Protein AF-A0A382VY89-F1 (afdb_monomer_lite)

InterPro domains:
  IPR029044 Nucleotide-diphospho-sugar transferases [G3DSA:3.90.550.10] (1-90)
  IPR029044 Nucleotide-diphospho-sugar transferases [SSF53448] (20-89)

Foldseek 3Di:
DPPDDDDDPFDQCDAWPVRGGLVPDDPVRHDDDDDQLPQDADDDPCCCVPVVDRQHPDHDDDDDPQCSSQDDDDPVSVVVVVVCVVVVVDDDDDDPDDPDD

Structure (mmCIF, N/CA/C/O backbone):
data_AF-A0A382VY89-F1
#
_entry.id   AF-A0A382VY89-F1
#
loop_
_atom_site.group_PDB
_atom_site.id
_atom_site.type_symbol
_atom_site.label_atom_id
_atom_site.label_alt_id
_atom_site.label_comp_id
_atom_site.label_asym_id
_atom_site.label_entity_id
_atom_site.label_seq_id
_atom_site.pdbx_PDB_ins_code
_atom_site.Cartn_x
_atom_site.Cartn_y
_atom_site.Cartn_z
_atom_site.occupancy
_atom_site.B_iso_or_equiv
_atom_site.auth_seq_id
_atom_site.auth_comp_id
_atom_site.auth_asym_id
_atom_site.auth_atom_id
_atom_site.pdbx_PDB_model_num
ATOM 1 N N . LYS A 1 1 ? 32.259 7.872 1.205 1.00 51.28 1 LYS A N 1
ATOM 2 C CA . LYS A 1 1 ? 31.170 7.495 0.275 1.00 51.28 1 LYS A CA 1
ATOM 3 C C . LYS A 1 1 ? 31.471 8.201 -1.032 1.00 51.28 1 LYS A C 1
ATOM 5 O O . LYS A 1 1 ? 31.376 9.420 -1.054 1.00 51.28 1 LYS A O 1
ATOM 10 N N . ASP A 1 2 ? 31.955 7.469 -2.034 1.00 60.47 2 ASP A N 1
ATOM 11 C CA . ASP A 1 2 ? 32.305 8.010 -3.353 1.00 60.47 2 ASP A CA 1
ATOM 12 C C . ASP A 1 2 ? 31.122 8.817 -3.874 1.00 60.47 2 ASP A C 1
ATOM 14 O O . ASP A 1 2 ? 30.039 8.247 -3.982 1.00 60.47 2 ASP A O 1
ATOM 18 N N . GLY A 1 3 ? 31.302 10.121 -4.102 1.00 71.44 3 GLY A N 1
ATOM 19 C CA . GLY A 1 3 ? 30.263 11.098 -4.453 1.00 71.44 3 GLY A CA 1
ATOM 20 C C . GLY A 1 3 ? 29.580 10.837 -5.797 1.00 71.44 3 GLY A C 1
ATOM 21 O O . GLY A 1 3 ? 29.600 11.679 -6.686 1.00 71.44 3 GLY A O 1
ATOM 22 N N . LYS A 1 4 ? 28.998 9.652 -5.961 1.00 82.19 4 LYS A N 1
ATOM 23 C CA . LYS A 1 4 ? 28.200 9.258 -7.108 1.00 82.19 4 LYS A CA 1
ATOM 24 C C . LYS A 1 4 ? 26.897 10.041 -7.064 1.00 82.19 4 LYS A C 1
ATOM 26 O O . LYS A 1 4 ? 26.253 10.135 -6.019 1.00 82.19 4 LYS A O 1
ATOM 31 N N . PHE A 1 5 ? 26.526 10.588 -8.214 1.00 83.38 5 PHE A N 1
ATOM 32 C CA . PHE A 1 5 ? 25.226 11.209 -8.406 1.00 83.38 5 PHE A CA 1
ATOM 33 C C . PHE A 1 5 ? 24.112 10.209 -8.088 1.00 83.38 5 PHE A C 1
ATOM 35 O O . PHE A 1 5 ? 24.220 9.017 -8.383 1.00 83.38 5 PHE A O 1
ATOM 42 N N . ILE A 1 6 ? 23.041 10.707 -7.478 1.00 81.75 6 ILE A N 1
ATOM 43 C CA . ILE A 1 6 ? 21.826 9.932 -7.244 1.00 81.75 6 ILE A CA 1
ATOM 44 C C . ILE A 1 6 ? 21.084 9.841 -8.578 1.00 81.75 6 ILE A C 1
ATOM 46 O O . ILE A 1 6 ? 20.916 10.853 -9.259 1.00 81.75 6 ILE A O 1
ATOM 50 N N . LYS A 1 7 ? 20.642 8.638 -8.957 1.00 79.94 7 LYS A N 1
ATOM 51 C CA . LYS A 1 7 ? 19.752 8.467 -10.106 1.00 79.94 7 LYS A CA 1
ATOM 52 C C . LYS A 1 7 ? 18.324 8.840 -9.676 1.00 79.94 7 LYS A C 1
ATOM 54 O O . LYS A 1 7 ? 17.829 8.223 -8.731 1.00 79.94 7 LYS A O 1
ATOM 59 N N . PRO A 1 8 ? 17.665 9.819 -10.317 1.00 79.06 8 PRO A N 1
ATOM 60 C CA . PRO A 1 8 ? 16.283 10.138 -9.994 1.00 79.06 8 PRO A CA 1
ATOM 61 C C . PRO A 1 8 ? 15.355 8.993 -10.424 1.00 79.06 8 PRO A C 1
ATOM 63 O O . PRO A 1 8 ? 15.620 8.300 -11.405 1.00 79.06 8 PRO A O 1
ATOM 66 N N . PHE A 1 9 ? 14.268 8.794 -9.676 1.00 79.06 9 PHE A N 1
ATOM 67 C CA . PHE A 1 9 ? 13.214 7.836 -10.035 1.00 79.06 9 PHE A CA 1
ATOM 68 C C . PHE A 1 9 ? 12.484 8.245 -11.324 1.00 79.06 9 PHE A C 1
ATOM 70 O O . PHE A 1 9 ? 12.065 7.389 -12.093 1.00 79.06 9 PHE A O 1
ATOM 77 N N . ILE A 1 10 ? 12.375 9.556 -11.554 1.00 81.69 10 ILE A N 1
ATOM 78 C CA . ILE A 1 10 ? 11.763 10.165 -12.732 1.00 81.69 10 ILE A CA 1
ATOM 79 C C . ILE A 1 10 ? 12.871 10.671 -13.657 1.00 81.69 10 ILE A C 1
ATOM 81 O O . ILE A 1 10 ? 13.771 11.389 -13.206 1.00 81.69 10 ILE A O 1
ATOM 85 N N . GLU A 1 11 ? 12.827 10.291 -14.931 1.00 83.25 11 GLU A N 1
ATOM 86 C CA . GLU A 1 11 ? 13.877 10.630 -15.888 1.00 83.25 11 GLU A CA 1
ATOM 87 C C . GLU A 1 11 ? 13.755 12.103 -16.324 1.00 83.25 11 GLU A C 1
ATOM 89 O O . GLU A 1 11 ? 12.704 12.737 -16.225 1.00 83.25 11 GLU A O 1
ATOM 94 N N . LEU A 1 12 ? 14.849 12.688 -16.823 1.00 83.06 12 LEU A N 1
ATOM 95 C CA . LEU A 1 12 ? 14.877 14.093 -17.268 1.00 83.06 12 LEU A CA 1
ATOM 96 C C . LEU A 1 12 ? 13.888 14.400 -18.403 1.00 83.06 12 LEU A C 1
ATOM 98 O O . LEU A 1 12 ? 13.488 15.551 -18.571 1.00 83.06 12 LEU A O 1
ATOM 102 N N . SER A 1 13 ? 13.529 13.380 -19.181 1.00 84.88 13 SER A N 1
ATOM 103 C CA . SER A 1 13 ? 12.568 13.456 -20.280 1.00 84.88 13 SER A CA 1
ATOM 104 C C . SER A 1 13 ? 11.113 13.517 -19.824 1.00 84.88 13 SER A C 1
ATOM 106 O O . SER A 1 13 ? 10.256 13.842 -20.642 1.00 84.88 13 SER A O 1
ATOM 108 N N . ASP A 1 14 ? 10.821 13.200 -18.562 1.00 85.94 14 ASP A N 1
ATOM 109 C CA . ASP A 1 14 ? 9.458 13.242 -18.048 1.00 85.94 14 ASP A CA 1
ATOM 110 C C . ASP A 1 14 ? 9.126 14.680 -17.634 1.00 85.94 14 ASP A C 1
ATOM 112 O O . ASP A 1 14 ? 9.703 15.244 -16.694 1.00 85.94 14 ASP A O 1
ATOM 116 N N . LEU A 1 15 ? 8.215 15.296 -18.386 1.00 87.25 15 LEU A N 1
ATOM 117 C CA . LEU A 1 15 ? 7.908 16.716 -18.276 1.00 87.25 15 LEU A CA 1
ATOM 118 C C . LEU A 1 15 ? 6.597 16.959 -17.528 1.00 87.25 15 LEU A C 1
ATOM 120 O O . LEU A 1 15 ? 5.595 16.280 -17.745 1.00 87.25 15 LEU A O 1
ATOM 124 N N . GLY A 1 16 ? 6.611 17.971 -16.665 1.00 84.88 16 GLY A N 1
ATOM 125 C CA . GLY A 1 16 ? 5.426 18.501 -16.009 1.00 84.88 16 GLY A CA 1
ATOM 126 C C . GLY A 1 16 ? 4.604 19.430 -16.918 1.00 84.88 16 GLY A C 1
ATOM 127 O O . GLY A 1 16 ? 4.951 19.657 -18.079 1.00 84.88 16 GLY A O 1
ATOM 128 N N . PRO A 1 17 ? 3.526 20.034 -16.385 1.00 84.88 17 PRO A N 1
ATOM 129 C CA . PRO A 1 17 ? 2.551 20.799 -17.171 1.00 84.88 17 PRO A CA 1
ATOM 130 C C . PRO A 1 17 ? 3.105 22.000 -17.957 1.00 84.88 17 PRO A C 1
ATOM 132 O O . PRO A 1 17 ? 2.498 22.405 -18.945 1.00 84.88 17 PRO A O 1
ATOM 135 N N . LEU A 1 18 ? 4.241 22.577 -17.547 1.00 88.50 18 LEU A N 1
ATOM 136 C CA . LEU A 1 18 ? 4.894 23.705 -18.230 1.00 88.50 18 LEU A CA 1
ATOM 137 C C . LEU A 1 18 ? 6.160 23.267 -18.985 1.00 88.50 18 LEU A C 1
ATOM 139 O O . LEU A 1 18 ? 7.033 24.086 -19.261 1.00 88.50 18 LEU A O 1
ATOM 143 N N . SER A 1 19 ? 6.265 21.981 -19.335 1.00 88.25 19 SER A N 1
ATOM 144 C CA . SER A 1 19 ? 7.420 21.395 -20.035 1.00 88.25 19 SER A CA 1
ATOM 145 C C . SER A 1 19 ? 8.747 21.438 -19.257 1.00 88.25 19 SER A C 1
ATOM 147 O O . SER A 1 19 ? 9.816 21.281 -19.842 1.00 88.25 19 SER A O 1
ATOM 149 N N . GLN A 1 20 ? 8.701 21.636 -17.938 1.00 89.88 20 GLN A N 1
ATOM 150 C CA . GLN A 1 20 ? 9.852 21.501 -17.044 1.00 89.88 20 GLN A CA 1
ATOM 151 C C . GLN A 1 20 ? 10.047 20.040 -16.614 1.00 89.88 20 GLN A C 1
ATOM 153 O O . GLN A 1 20 ? 9.056 19.320 -16.492 1.00 89.88 20 GLN A O 1
ATOM 158 N N . PRO A 1 21 ? 11.271 19.595 -16.288 1.00 88.56 21 PRO A N 1
ATOM 159 C CA . PRO A 1 21 ? 11.478 18.268 -15.719 1.00 88.56 21 PRO A CA 1
ATOM 160 C C . PRO A 1 21 ? 10.655 18.051 -14.440 1.00 88.56 21 PRO A C 1
ATOM 162 O O . PRO A 1 21 ? 10.586 18.933 -13.575 1.00 88.56 21 PRO A O 1
ATOM 165 N N . LEU A 1 22 ? 10.070 16.866 -14.271 1.00 86.62 22 LEU A N 1
ATOM 166 C CA . LEU A 1 22 ? 9.232 16.554 -13.105 1.00 86.62 22 LEU A CA 1
ATOM 167 C C . LEU A 1 22 ? 9.973 16.688 -11.765 1.00 86.62 22 LEU A C 1
ATOM 169 O O . LEU A 1 22 ? 9.393 17.175 -10.801 1.00 86.62 22 LEU A O 1
ATOM 173 N N . HIS A 1 23 ? 11.271 16.381 -11.699 1.00 84.19 23 HIS A N 1
ATOM 174 C CA . HIS A 1 23 ? 12.064 16.577 -10.473 1.00 84.19 23 HIS A CA 1
ATOM 175 C C . HIS A 1 23 ? 12.247 18.061 -10.077 1.00 84.19 23 HIS A C 1
ATOM 177 O O . HIS A 1 23 ? 12.708 18.347 -8.976 1.00 84.19 23 HIS A O 1
ATOM 183 N N . SER A 1 24 ? 11.908 19.001 -10.969 1.00 87.00 24 SER A N 1
ATOM 184 C CA . SER A 1 24 ? 11.863 20.450 -10.713 1.00 87.00 24 SER A CA 1
ATOM 185 C C . SER A 1 24 ? 10.428 20.977 -10.550 1.00 87.00 24 SER A C 1
ATOM 187 O O . SER A 1 24 ? 10.214 22.186 -10.465 1.00 87.00 24 SER A O 1
ATOM 189 N N . SER A 1 25 ? 9.428 20.093 -10.550 1.00 87.00 25 SER A N 1
ATOM 190 C CA . SER A 1 25 ? 8.014 20.458 -10.459 1.00 87.00 25 SER A CA 1
ATOM 191 C C . SER A 1 25 ? 7.541 20.552 -9.009 1.00 87.00 25 SER A C 1
ATOM 193 O O . SER A 1 25 ? 8.048 19.869 -8.121 1.00 87.00 25 SER A O 1
ATOM 195 N N . GLN A 1 26 ? 6.542 21.401 -8.761 1.00 86.94 26 GLN A N 1
ATOM 196 C CA . GLN A 1 26 ? 5.893 21.476 -7.452 1.00 86.94 26 GLN A CA 1
ATOM 197 C C . GLN A 1 26 ? 5.102 20.189 -7.189 1.00 86.94 26 GLN A C 1
ATOM 199 O O . GLN A 1 26 ? 4.533 19.617 -8.120 1.00 86.94 26 GLN A O 1
ATOM 204 N N . TYR A 1 27 ? 4.999 19.777 -5.922 1.00 85.12 27 TYR A N 1
ATOM 205 C CA . TYR A 1 27 ? 4.295 18.551 -5.524 1.00 85.12 27 TYR A CA 1
ATOM 206 C C . TYR A 1 27 ? 2.895 18.375 -6.157 1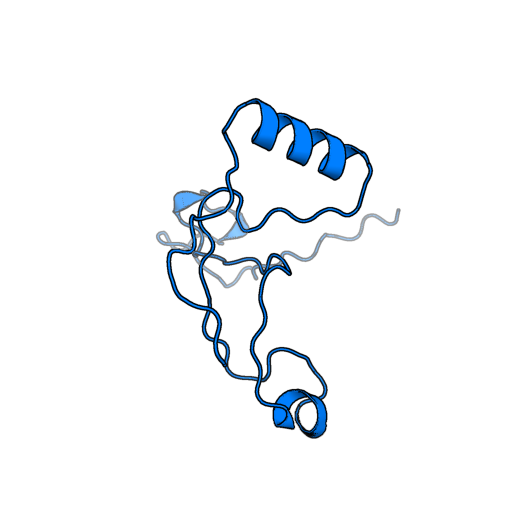.00 85.12 27 TYR A C 1
ATOM 208 O O . TYR A 1 27 ? 2.645 17.302 -6.696 1.00 85.12 27 TYR A O 1
ATOM 216 N N . PRO A 1 28 ? 2.014 19.400 -6.225 1.00 85.81 28 PRO A N 1
ATOM 217 C CA . PRO A 1 28 ? 0.681 19.250 -6.829 1.00 85.81 28 PRO A CA 1
ATOM 218 C C . PRO A 1 28 ? 0.676 18.974 -8.340 1.00 85.81 28 PRO A C 1
ATOM 220 O O . PRO A 1 28 ? -0.362 18.635 -8.894 1.00 85.81 28 PRO A O 1
ATOM 223 N N . SER A 1 29 ? 1.807 19.179 -9.020 1.00 84.00 29 SER A N 1
ATOM 224 C CA . SER A 1 29 ? 1.963 18.925 -10.459 1.00 84.00 29 SER A CA 1
ATOM 225 C C . SER A 1 29 ? 2.643 17.592 -10.773 1.00 84.00 29 SER A C 1
ATOM 227 O O . SER A 1 29 ? 2.847 17.275 -11.945 1.00 84.00 29 SER A O 1
ATOM 229 N N . LEU A 1 30 ? 3.014 16.830 -9.741 1.00 84.75 30 LEU A N 1
ATOM 230 C CA . LEU A 1 30 ? 3.534 15.480 -9.899 1.00 84.75 30 LEU A CA 1
ATOM 231 C C . LEU A 1 30 ? 2.381 14.506 -10.181 1.00 84.75 30 LEU A C 1
ATOM 233 O O . LEU A 1 30 ? 1.254 14.749 -9.743 1.00 84.7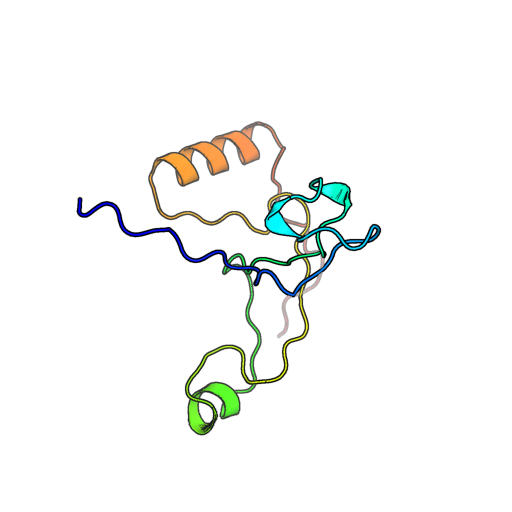5 30 LEU A O 1
ATOM 237 N N . PRO A 1 31 ? 2.640 13.409 -10.912 1.00 83.31 31 PRO A N 1
ATOM 238 C CA . PRO A 1 31 ? 1.644 12.365 -11.103 1.00 83.31 31 PRO A CA 1
ATOM 239 C C . PRO A 1 31 ? 1.229 11.755 -9.762 1.00 83.31 31 PRO A C 1
ATOM 241 O O . PRO A 1 31 ? 2.022 11.675 -8.823 1.00 83.31 31 PRO A O 1
ATOM 244 N N . GLU A 1 32 ? -0.014 11.292 -9.697 1.00 87.88 32 GLU A N 1
ATOM 245 C CA . GLU A 1 32 ? -0.497 10.515 -8.563 1.00 87.88 32 GLU A CA 1
ATOM 246 C C . GLU A 1 32 ? 0.245 9.174 -8.497 1.00 87.88 32 GLU A C 1
ATOM 248 O O . GLU A 1 32 ? 0.401 8.478 -9.504 1.00 87.88 32 GLU A O 1
ATOM 253 N N . VAL A 1 33 ? 0.726 8.822 -7.305 1.00 88.94 33 VAL A N 1
ATOM 254 C CA . VAL A 1 33 ? 1.434 7.567 -7.045 1.00 88.94 33 VAL A CA 1
ATOM 255 C C . VAL A 1 33 ? 0.780 6.890 -5.852 1.00 88.94 33 VAL A C 1
ATOM 257 O O . VAL A 1 33 ? 0.610 7.504 -4.801 1.00 88.94 33 VAL A O 1
ATOM 260 N N . TYR A 1 34 ? 0.454 5.611 -6.012 1.00 91.12 34 TYR A N 1
ATOM 261 C CA . TYR A 1 34 ? -0.052 4.767 -4.936 1.00 91.12 34 TYR A CA 1
ATOM 262 C C . TYR A 1 34 ? 1.069 3.877 -4.404 1.00 91.12 34 TYR A C 1
ATOM 264 O O . TYR A 1 34 ? 1.854 3.323 -5.177 1.00 91.12 34 TYR A O 1
ATOM 272 N N . VAL A 1 35 ? 1.133 3.733 -3.081 1.00 91.75 35 VAL A N 1
ATOM 273 C CA . VAL A 1 35 ? 2.111 2.888 -2.389 1.00 91.75 35 VAL A CA 1
ATOM 274 C C . VAL A 1 35 ? 1.367 1.741 -1.718 1.00 91.75 35 VAL A C 1
ATOM 276 O O . VAL A 1 35 ? 0.360 1.956 -1.050 1.00 91.75 35 VAL A O 1
ATOM 279 N N . GLN A 1 36 ? 1.850 0.518 -1.921 1.00 91.81 36 GLN A N 1
ATOM 280 C CA . GLN A 1 36 ? 1.283 -0.677 -1.304 1.00 91.81 36 GLN A CA 1
ATOM 281 C C . GLN A 1 36 ? 1.660 -0.720 0.188 1.00 91.81 36 GLN A C 1
ATOM 283 O O . GLN A 1 36 ? 2.811 -0.464 0.533 1.00 91.81 36 GLN A O 1
ATOM 288 N N . ASN A 1 37 ? 0.688 -1.008 1.057 1.00 92.56 37 ASN A N 1
ATOM 289 C CA . ASN A 1 37 ? 0.816 -0.941 2.523 1.00 92.56 37 ASN A CA 1
ATOM 290 C C . ASN A 1 37 ? 0.809 -2.317 3.217 1.00 92.56 37 ASN A C 1
ATOM 292 O O . ASN A 1 37 ? 0.606 -2.398 4.420 1.00 92.56 37 ASN A O 1
ATOM 296 N N . ALA A 1 38 ? 0.986 -3.402 2.461 1.00 89.62 38 ALA A N 1
ATOM 297 C CA . ALA A 1 38 ? 0.959 -4.787 2.938 1.00 89.62 38 ALA A CA 1
ATOM 298 C C . ALA A 1 38 ? -0.351 -5.280 3.593 1.00 89.62 38 ALA A C 1
ATOM 300 O O . ALA A 1 38 ? -0.414 -6.448 3.973 1.00 89.62 38 ALA A O 1
ATOM 301 N N . SER A 1 39 ? -1.414 -4.472 3.668 1.00 91.81 39 SER A N 1
ATOM 302 C CA . SER A 1 39 ? -2.608 -4.811 4.459 1.00 91.81 39 SER A CA 1
ATOM 303 C C . SER A 1 39 ? -3.511 -5.880 3.830 1.00 91.81 39 SER A C 1
ATOM 305 O O . SER A 1 39 ? -4.039 -6.734 4.540 1.00 91.81 39 SER A O 1
ATOM 307 N N . LEU A 1 40 ? -3.714 -5.849 2.508 1.00 92.19 40 LEU A N 1
ATOM 308 C CA . LEU A 1 40 ? -4.573 -6.799 1.794 1.00 92.19 40 LEU A CA 1
ATOM 309 C C . LEU A 1 40 ? -3.981 -7.157 0.431 1.00 92.19 40 LEU A C 1
ATOM 311 O O . LEU A 1 40 ? -3.674 -6.281 -0.376 1.00 92.19 40 LEU A O 1
ATOM 315 N N . GLU A 1 41 ? -3.912 -8.454 0.141 1.00 93.88 41 GLU A N 1
ATOM 316 C CA . GLU A 1 41 ? -3.631 -8.954 -1.199 1.00 93.88 41 GLU A CA 1
ATOM 317 C C . GLU A 1 41 ? -4.544 -10.135 -1.537 1.00 93.88 41 GLU A C 1
ATOM 319 O O . GLU A 1 41 ? -4.687 -11.084 -0.765 1.00 93.88 41 GLU A O 1
ATOM 324 N N . ILE A 1 42 ? -5.180 -10.065 -2.707 1.00 95.12 42 ILE A N 1
ATOM 325 C CA . ILE A 1 42 ? -6.017 -11.134 -3.251 1.00 95.12 42 ILE A CA 1
ATOM 326 C C . ILE A 1 42 ? -5.497 -11.451 -4.646 1.00 95.12 42 ILE A C 1
ATOM 328 O O . ILE A 1 42 ? -5.587 -10.633 -5.561 1.00 95.12 42 ILE A O 1
ATOM 332 N N . ALA A 1 43 ? -4.987 -12.666 -4.821 1.00 95.25 43 ALA A N 1
ATOM 333 C CA . ALA A 1 43 ? -4.466 -13.137 -6.093 1.00 95.25 43 ALA A CA 1
ATOM 334 C C . ALA A 1 43 ? -4.986 -14.540 -6.416 1.00 95.25 43 ALA A C 1
ATOM 336 O O . ALA A 1 43 ? -5.232 -15.370 -5.541 1.00 95.25 43 ALA A O 1
ATOM 337 N N . HIS A 1 44 ? -5.132 -14.829 -7.709 1.00 95.38 44 HIS A N 1
ATOM 338 C CA . HIS A 1 44 ? -5.419 -16.185 -8.163 1.00 95.38 44 HIS A CA 1
ATOM 339 C C . HIS A 1 44 ? -4.184 -17.069 -7.940 1.00 95.38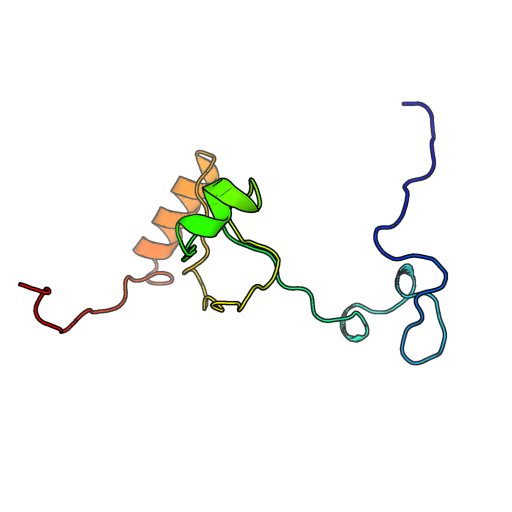 44 HIS A C 1
ATOM 341 O O . HIS A 1 44 ? -3.082 -16.671 -8.303 1.00 95.38 44 HIS A O 1
ATOM 347 N N . THR A 1 45 ? -4.352 -18.305 -7.460 1.00 95.25 45 THR A N 1
ATOM 348 C CA . THR A 1 45 ? -3.236 -19.227 -7.141 1.00 95.25 45 THR A CA 1
ATOM 349 C C . THR A 1 45 ? -2.231 -19.404 -8.286 1.00 95.25 45 THR A C 1
ATOM 351 O O . THR A 1 45 ? -1.026 -19.456 -8.066 1.00 95.25 45 THR A O 1
ATOM 354 N N . ARG A 1 46 ? -2.712 -19.414 -9.538 1.00 95.44 46 ARG A N 1
ATOM 355 C CA . ARG A 1 46 ? -1.888 -19.362 -10.768 1.00 95.44 46 ARG A CA 1
ATOM 356 C C . ARG A 1 46 ? -0.772 -18.303 -10.736 1.00 95.44 46 ARG A C 1
ATOM 358 O O . ARG A 1 46 ? 0.268 -18.565 -11.326 1.00 95.44 46 ARG A O 1
ATOM 365 N N . VAL A 1 47 ? -0.986 -17.131 -10.135 1.00 96.25 47 VAL A N 1
ATOM 366 C CA . VAL A 1 47 ? -0.005 -16.028 -10.093 1.00 96.25 47 VAL A CA 1
ATOM 367 C C . VAL A 1 47 ? 1.304 -16.503 -9.465 1.00 96.25 47 VAL A C 1
ATOM 369 O O . VAL A 1 47 ? 2.358 -16.370 -10.079 1.00 96.25 47 VAL A O 1
ATOM 372 N N . VAL A 1 48 ? 1.218 -17.197 -8.330 1.00 94.12 48 VAL A N 1
ATOM 373 C CA . VAL A 1 48 ? 2.384 -17.764 -7.644 1.00 94.12 48 VAL A CA 1
ATOM 374 C C . VAL A 1 48 ? 3.113 -18.776 -8.533 1.00 94.12 48 VAL A C 1
ATOM 376 O O . VAL A 1 48 ? 4.330 -18.718 -8.669 1.00 94.12 48 VAL A O 1
ATOM 379 N N . TYR A 1 49 ? 2.377 -19.688 -9.178 1.00 94.88 49 TYR A N 1
ATOM 380 C CA . TYR A 1 49 ? 2.979 -20.792 -9.939 1.00 94.88 49 TYR A CA 1
ATOM 381 C C . TYR A 1 49 ? 3.494 -20.408 -11.329 1.00 94.88 49 TYR A C 1
ATOM 383 O O . TYR A 1 49 ? 4.401 -21.059 -11.841 1.00 94.88 49 TYR A O 1
ATOM 391 N N . LYS A 1 50 ? 2.881 -19.413 -11.976 1.00 94.44 50 LYS A N 1
ATOM 392 C CA . LYS A 1 50 ? 3.201 -19.027 -13.358 1.00 94.44 50 LYS A CA 1
ATOM 393 C C . LYS A 1 50 ? 4.039 -17.757 -13.428 1.00 94.44 50 LYS A C 1
ATOM 395 O O . LYS A 1 50 ? 4.948 -17.685 -14.248 1.00 94.44 50 LYS A O 1
ATOM 400 N N . ASP A 1 51 ? 3.694 -16.766 -12.613 1.00 93.69 51 ASP A N 1
ATOM 401 C CA . ASP A 1 51 ? 4.263 -15.421 -12.695 1.00 93.69 51 ASP A CA 1
ATOM 402 C C . ASP A 1 51 ? 5.380 -15.221 -11.644 1.00 93.69 51 ASP A C 1
ATOM 404 O O . ASP A 1 51 ? 6.112 -14.233 -11.703 1.00 93.69 51 ASP A O 1
ATOM 408 N N . SER A 1 52 ? 5.549 -16.181 -10.721 1.00 93.88 52 SER A N 1
ATOM 409 C CA . SER A 1 52 ? 6.605 -16.224 -9.696 1.00 93.88 52 SER A CA 1
ATOM 410 C C . SER A 1 52 ? 6.697 -14.948 -8.852 1.00 93.88 52 SER A C 1
ATOM 412 O O . SER A 1 52 ? 7.779 -14.526 -8.448 1.00 93.88 52 SER A O 1
ATOM 414 N N . ASN A 1 53 ? 5.552 -14.318 -8.601 1.00 93.06 53 ASN A N 1
ATOM 415 C CA . ASN A 1 53 ? 5.394 -13.173 -7.712 1.00 93.06 53 ASN A CA 1
ATOM 416 C C . ASN A 1 53 ? 4.005 -13.226 -7.054 1.00 93.06 53 ASN A C 1
ATOM 418 O O . A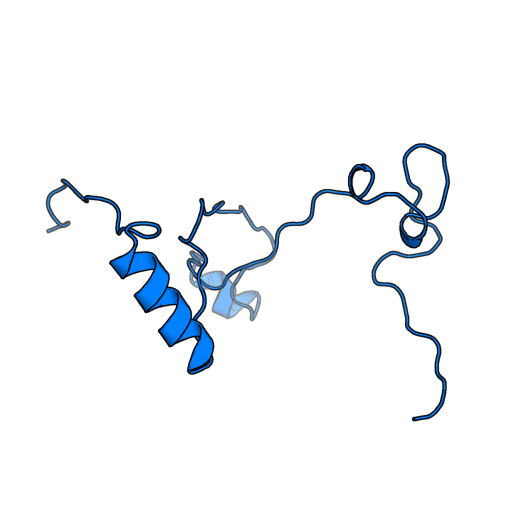SN A 1 53 ? 3.273 -14.197 -7.249 1.00 93.06 53 ASN A O 1
ATOM 422 N N . ILE A 1 54 ? 3.667 -12.215 -6.255 1.00 92.75 54 ILE A N 1
ATOM 423 C CA . ILE A 1 54 ? 2.446 -12.207 -5.440 1.00 92.75 54 ILE A CA 1
ATOM 424 C C . ILE A 1 54 ? 1.282 -11.412 -6.072 1.00 92.75 54 ILE A C 1
ATOM 426 O O . ILE A 1 54 ? 0.124 -11.776 -5.894 1.00 92.75 54 ILE A O 1
ATOM 430 N N . SER A 1 55 ? 1.570 -10.423 -6.926 1.00 93.44 55 SER A N 1
ATOM 431 C CA . SER A 1 55 ? 0.557 -9.483 -7.448 1.00 93.44 55 SER A CA 1
ATOM 432 C C . SER A 1 55 ? 0.152 -9.721 -8.916 1.00 93.44 55 SER A C 1
ATOM 434 O O . SER A 1 55 ? -0.854 -9.197 -9.394 1.00 93.44 55 SER A O 1
ATOM 436 N N . GLY A 1 56 ? 0.910 -10.525 -9.662 1.00 92.94 56 GLY A N 1
ATOM 437 C CA . GLY A 1 56 ? 0.722 -10.768 -11.092 1.00 92.94 56 GLY A CA 1
ATOM 438 C C . GLY A 1 56 ? 1.069 -9.556 -11.969 1.00 92.94 56 GLY A C 1
ATOM 439 O O . GLY A 1 56 ? 1.672 -8.585 -11.529 1.00 92.94 56 GLY A O 1
ATOM 440 N N . ALA A 1 57 ? 0.700 -9.619 -13.252 1.00 92.81 57 ALA A N 1
ATOM 441 C CA . ALA A 1 57 ? 0.979 -8.552 -14.229 1.00 92.81 57 ALA A CA 1
ATOM 442 C C . ALA A 1 57 ? -0.157 -7.521 -14.384 1.00 92.81 57 ALA A C 1
ATOM 444 O O . ALA A 1 57 ? -0.006 -6.534 -15.100 1.00 92.81 57 ALA A O 1
ATOM 445 N N . LYS A 1 58 ? -1.324 -7.773 -13.779 1.00 92.94 58 LYS A N 1
ATOM 446 C CA . LYS A 1 58 ? -2.490 -6.884 -13.823 1.00 92.94 58 LYS A CA 1
ATOM 447 C C . LYS A 1 58 ? -2.996 -6.697 -12.405 1.00 92.94 58 LYS A C 1
ATOM 449 O O . LYS A 1 58 ? -3.434 -7.666 -11.794 1.00 92.94 58 LYS A O 1
ATOM 454 N N . VAL A 1 59 ? -2.945 -5.461 -11.927 1.00 93.88 59 VAL A N 1
ATOM 455 C CA . VAL A 1 59 ? -3.273 -5.099 -10.549 1.00 93.88 59 VAL A CA 1
ATOM 456 C C . VAL A 1 59 ? -4.469 -4.154 -10.559 1.00 93.88 59 VAL A C 1
ATOM 458 O O . VAL A 1 59 ? -4.521 -3.227 -11.367 1.00 93.88 59 VAL A O 1
ATOM 461 N N . ILE A 1 60 ? -5.428 -4.407 -9.673 1.00 95.31 60 ILE A N 1
ATOM 462 C CA . ILE A 1 60 ? -6.514 -3.480 -9.346 1.00 95.31 60 ILE A CA 1
ATOM 463 C C . ILE A 1 60 ? -6.301 -3.079 -7.883 1.00 95.31 60 ILE A C 1
ATOM 465 O O . ILE A 1 60 ? -6.164 -3.977 -7.050 1.00 95.31 60 ILE A O 1
ATOM 469 N N . PRO A 1 61 ? -6.230 -1.778 -7.557 1.00 94.19 61 PRO A N 1
ATOM 470 C CA . PRO A 1 61 ? -5.991 -1.351 -6.188 1.00 94.19 61 PRO A CA 1
ATOM 471 C C . PRO A 1 61 ? -7.253 -1.500 -5.330 1.00 94.19 61 PRO A C 1
ATOM 473 O O . PRO A 1 61 ? -8.368 -1.252 -5.791 1.00 94.19 61 PRO A O 1
ATOM 476 N N . PHE A 1 62 ? -7.056 -1.841 -4.060 1.00 94.19 62 PHE A N 1
ATOM 477 C CA . PHE A 1 62 ? -8.012 -1.572 -2.990 1.00 94.19 62 PHE A CA 1
ATOM 478 C C . PHE A 1 62 ? -7.465 -0.382 -2.198 1.00 94.19 62 PHE A C 1
ATOM 480 O O . PHE A 1 62 ? -6.387 -0.481 -1.614 1.00 94.19 62 PHE A O 1
ATOM 487 N N . ILE A 1 63 ? -8.149 0.762 -2.259 1.00 94.88 63 ILE A N 1
ATOM 488 C CA . ILE A 1 63 ? -7.682 1.996 -1.620 1.00 94.88 63 ILE A CA 1
ATOM 489 C C . ILE A 1 63 ? -8.144 1.990 -0.168 1.00 94.88 63 ILE A C 1
ATOM 491 O O . ILE A 1 63 ? -9.342 2.017 0.094 1.00 94.88 63 ILE A O 1
ATOM 495 N N . THR A 1 64 ? -7.186 1.944 0.750 1.00 92.56 64 THR A N 1
ATOM 496 C CA . THR A 1 64 ? -7.427 2.051 2.190 1.00 92.56 64 THR A CA 1
ATOM 497 C C . THR A 1 64 ? -7.724 3.487 2.596 1.00 92.56 64 THR A C 1
ATOM 499 O O . THR A 1 64 ? -7.108 4.421 2.071 1.00 92.56 64 THR A O 1
ATOM 502 N N . GLU A 1 65 ? -8.589 3.658 3.586 1.00 90.00 65 GLU A N 1
ATOM 503 C CA . GLU A 1 65 ? -8.916 4.955 4.169 1.00 90.00 65 GLU A CA 1
ATOM 504 C C . GLU A 1 65 ? -8.268 5.120 5.551 1.00 90.00 65 GLU A C 1
ATOM 506 O O . GLU A 1 65 ? -8.186 4.187 6.344 1.00 90.00 65 GLU A O 1
ATOM 511 N N . ASN A 1 66 ? -7.827 6.340 5.865 1.00 89.44 66 ASN A N 1
ATOM 512 C CA . ASN A 1 66 ? -7.280 6.708 7.174 1.00 89.44 66 ASN A CA 1
ATOM 513 C C . ASN A 1 66 ? -6.138 5.784 7.654 1.00 89.44 66 ASN A C 1
ATOM 515 O O . ASN A 1 66 ? -5.021 5.882 7.149 1.00 89.44 66 ASN A O 1
ATOM 519 N N . ASP A 1 67 ? -6.390 4.940 8.653 1.00 89.56 67 ASP A N 1
ATOM 520 C CA . ASP A 1 67 ? -5.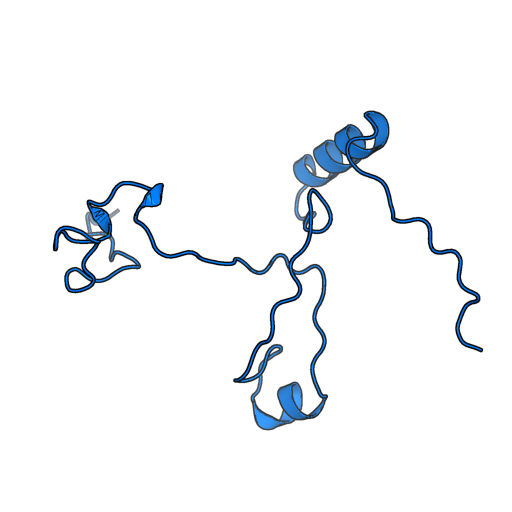403 4.109 9.350 1.00 89.56 67 ASP A CA 1
ATOM 521 C C . ASP A 1 67 ? -5.484 2.618 9.024 1.00 89.56 67 ASP A C 1
ATOM 523 O O . ASP A 1 67 ? -4.711 1.827 9.566 1.00 89.56 67 ASP A O 1
ATOM 527 N N . GLU A 1 68 ? -6.343 2.241 8.078 1.00 90.69 68 GLU A N 1
ATOM 528 C CA . GLU A 1 68 ? -6.481 0.861 7.606 1.00 90.69 68 GLU A CA 1
ATOM 529 C C . GLU A 1 68 ? -5.165 0.290 7.045 1.00 90.69 68 GLU A C 1
ATOM 531 O O . GLU A 1 68 ? -4.986 -0.924 6.992 1.00 90.69 68 GLU A O 1
ATOM 536 N N . GLY A 1 69 ? -4.245 1.172 6.640 1.00 90.62 69 GLY A N 1
ATOM 537 C CA . GLY A 1 69 ? -2.931 0.844 6.098 1.00 90.62 69 GLY A CA 1
ATOM 538 C C . GLY A 1 69 ? -1.771 0.857 7.093 1.00 90.62 69 GLY A C 1
ATOM 539 O O . GLY A 1 69 ? -0.626 0.923 6.647 1.00 90.62 69 GLY A O 1
ATOM 540 N N . ILE A 1 70 ? -2.021 0.898 8.407 1.00 90.62 70 ILE A N 1
ATOM 541 C CA . ILE A 1 70 ? -0.933 0.916 9.395 1.00 90.62 70 ILE A CA 1
ATOM 542 C C . ILE A 1 70 ? -0.143 -0.400 9.366 1.00 90.62 70 ILE A C 1
ATOM 544 O O . ILE A 1 70 ? -0.706 -1.485 9.503 1.00 90.62 70 ILE A O 1
ATOM 548 N N . ASP A 1 71 ? 1.175 -0.287 9.216 1.00 92.44 71 ASP A N 1
ATOM 549 C CA . ASP A 1 71 ? 2.113 -1.407 9.247 1.00 92.44 71 ASP A CA 1
ATOM 550 C C . ASP A 1 71 ? 2.957 -1.336 10.527 1.00 92.44 71 ASP A C 1
ATOM 552 O O . ASP A 1 71 ? 3.339 -0.249 10.966 1.00 92.44 71 ASP A O 1
ATOM 556 N N . VAL A 1 72 ? 3.209 -2.483 11.160 1.00 93.69 72 VAL A N 1
ATOM 557 C CA . VAL A 1 72 ? 3.867 -2.562 12.474 1.00 93.69 72 VAL A CA 1
ATOM 558 C C . VAL A 1 72 ? 5.118 -3.417 12.358 1.00 93.69 72 VAL A C 1
ATOM 560 O O . VAL A 1 72 ? 5.051 -4.645 12.408 1.00 93.69 72 VAL A O 1
ATOM 563 N N . ASN A 1 73 ? 6.269 -2.756 12.256 1.00 94.94 73 ASN A N 1
ATOM 564 C CA . ASN A 1 73 ? 7.568 -3.408 12.090 1.00 94.94 73 ASN A CA 1
ATOM 565 C C . ASN A 1 73 ? 8.487 -3.209 13.297 1.00 94.94 73 ASN A C 1
ATOM 567 O O . ASN A 1 73 ? 9.314 -4.076 13.589 1.00 94.94 73 ASN A O 1
ATOM 571 N N . VAL A 1 74 ? 8.358 -2.073 13.990 1.00 97.38 74 VAL A N 1
ATOM 572 C CA . VAL A 1 74 ? 9.181 -1.710 15.153 1.00 97.38 74 VAL A CA 1
ATOM 573 C C . VAL A 1 74 ? 8.330 -1.342 16.373 1.00 97.38 74 VAL A C 1
ATOM 575 O O . VAL A 1 74 ? 7.106 -1.206 16.302 1.00 97.38 74 VAL A O 1
ATOM 578 N N . GLU A 1 75 ? 8.973 -1.200 17.534 1.00 97.94 75 GLU A N 1
ATOM 579 C CA . GLU A 1 75 ? 8.286 -0.908 18.800 1.00 97.94 75 GLU A CA 1
ATOM 580 C C . GLU A 1 75 ? 7.553 0.443 18.773 1.00 97.94 75 GLU A C 1
ATOM 582 O O . GLU A 1 75 ? 6.486 0.593 19.380 1.00 97.94 75 GLU A O 1
ATOM 587 N N . GLU A 1 76 ? 8.095 1.419 18.047 1.00 98.06 76 GLU A N 1
ATOM 588 C CA . GLU A 1 76 ? 7.498 2.737 17.857 1.00 98.06 76 GLU A CA 1
ATOM 589 C C . GLU A 1 76 ? 6.171 2.667 17.090 1.00 98.06 76 GLU A C 1
ATOM 591 O O . GLU A 1 76 ? 5.216 3.345 17.481 1.00 98.06 76 GLU A O 1
ATOM 596 N N . ASP A 1 77 ? 6.069 1.807 16.071 1.00 96.06 77 ASP A N 1
ATOM 597 C CA . ASP A 1 77 ? 4.829 1.596 15.312 1.00 96.06 77 ASP A CA 1
ATOM 598 C C . ASP A 1 77 ? 3.735 1.044 16.233 1.00 96.06 77 ASP A C 1
ATOM 600 O O . ASP A 1 77 ? 2.588 1.500 16.231 1.00 96.06 77 ASP A O 1
ATOM 604 N N . TRP A 1 78 ? 4.108 0.109 17.113 1.00 96.69 78 TRP A N 1
ATOM 605 C CA . TRP A 1 78 ? 3.197 -0.447 18.109 1.00 96.69 78 TRP A CA 1
ATOM 606 C C . TRP A 1 78 ? 2.740 0.600 19.132 1.00 96.69 78 TRP A C 1
ATOM 608 O O . TRP A 1 78 ? 1.572 0.637 19.539 1.00 96.69 78 TRP A O 1
ATOM 618 N N . ALA A 1 79 ? 3.653 1.467 19.578 1.00 97.56 79 ALA A N 1
ATOM 619 C CA . ALA A 1 79 ? 3.310 2.575 20.462 1.00 97.56 79 ALA A CA 1
ATOM 620 C C . ALA A 1 79 ? 2.327 3.544 19.789 1.00 97.56 79 ALA A C 1
ATOM 622 O O . ALA A 1 79 ? 1.337 3.936 20.418 1.00 97.56 79 ALA A O 1
ATOM 623 N N . LEU A 1 80 ? 2.554 3.870 18.514 1.00 96.06 80 LEU A N 1
ATOM 624 C CA . LEU A 1 80 ? 1.670 4.712 17.715 1.00 96.06 80 LEU A CA 1
ATOM 625 C C . LEU A 1 80 ? 0.275 4.090 17.570 1.00 96.06 80 LEU A C 1
ATOM 627 O O . LEU A 1 80 ? -0.711 4.756 17.891 1.00 96.06 80 LEU A O 1
ATOM 631 N N . ALA A 1 81 ? 0.185 2.811 17.193 1.00 94.88 81 ALA A N 1
ATOM 632 C CA . ALA A 1 81 ? -1.089 2.102 17.055 1.00 94.88 81 ALA A CA 1
ATOM 633 C C . ALA A 1 81 ? -1.923 2.165 18.349 1.00 94.88 81 ALA A C 1
ATOM 635 O O . ALA A 1 81 ? -3.109 2.507 18.329 1.00 94.88 81 ALA A O 1
ATOM 636 N N . LYS A 1 82 ? -1.292 1.945 19.513 1.00 95.88 82 LYS A N 1
ATOM 637 C CA . LYS A 1 82 ? -1.964 2.073 20.821 1.00 95.88 82 LYS A CA 1
ATOM 638 C C . LYS A 1 82 ? -2.475 3.488 21.085 1.00 95.88 82 LYS A C 1
ATOM 640 O O . LYS A 1 82 ? -3.582 3.651 21.596 1.00 95.88 82 LYS A O 1
ATOM 645 N N . ILE A 1 83 ? -1.686 4.514 20.761 1.00 96.69 83 ILE A N 1
ATOM 646 C CA . ILE A 1 83 ? -2.099 5.918 20.916 1.00 96.69 83 ILE A CA 1
ATOM 647 C C . ILE A 1 83 ? -3.307 6.218 20.022 1.00 96.69 83 ILE A C 1
ATOM 649 O O . ILE A 1 83 ? -4.232 6.904 20.462 1.00 96.69 83 ILE A O 1
ATOM 653 N N . MET A 1 84 ? -3.323 5.701 18.792 1.00 95.56 84 MET A N 1
ATOM 654 C CA . MET A 1 84 ? -4.427 5.897 17.850 1.00 95.56 84 MET A CA 1
ATOM 655 C C . MET A 1 84 ? -5.721 5.258 18.358 1.00 95.56 84 MET A C 1
ATOM 657 O O . MET A 1 84 ? -6.747 5.938 18.397 1.00 95.56 84 MET A O 1
ATOM 661 N N . ILE A 1 85 ? -5.658 4.017 18.847 1.00 94.44 85 ILE A N 1
ATOM 662 C CA . ILE A 1 85 ? -6.812 3.319 19.434 1.00 94.44 85 ILE A CA 1
ATOM 663 C C . ILE A 1 85 ? -7.315 4.045 20.691 1.00 94.44 85 ILE A C 1
ATOM 665 O O . ILE A 1 85 ? -8.501 4.357 20.80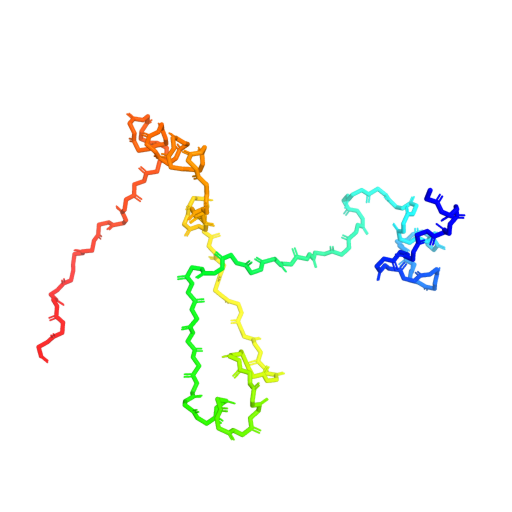0 1.00 94.44 85 ILE A O 1
ATOM 669 N N . ASN A 1 86 ? -6.422 4.382 21.630 1.00 96.44 86 ASN A N 1
ATOM 670 C CA . ASN A 1 86 ? -6.800 5.035 22.892 1.00 96.44 86 ASN A CA 1
ATOM 671 C C . ASN A 1 86 ? -7.459 6.404 22.676 1.00 96.44 86 ASN A C 1
ATOM 673 O O . ASN A 1 86 ? -8.370 6.783 23.412 1.00 96.44 86 ASN A O 1
ATOM 677 N N . ASN A 1 87 ? -7.020 7.131 21.648 1.00 95.88 87 ASN A N 1
ATOM 678 C CA . ASN A 1 87 ? -7.582 8.427 21.283 1.00 95.88 87 ASN A CA 1
ATOM 679 C C . ASN A 1 87 ? -8.786 8.325 20.336 1.00 95.88 87 ASN A C 1
ATOM 681 O O . ASN A 1 87 ? -9.269 9.364 19.887 1.00 95.88 87 ASN A O 1
ATOM 685 N N . LYS A 1 88 ? -9.261 7.109 20.021 1.00 93.62 88 LYS A N 1
ATOM 686 C CA . LYS A 1 88 ? -10.340 6.849 19.050 1.00 93.62 88 LYS A CA 1
ATOM 687 C C . LYS A 1 88 ? -10.068 7.451 17.668 1.00 93.62 88 LYS A C 1
ATOM 689 O O . LYS A 1 88 ? -10.987 7.885 16.983 1.00 93.62 88 LYS A O 1
ATOM 694 N N . LYS A 1 89 ? -8.791 7.530 17.292 1.00 92.69 89 LYS A N 1
ATOM 695 C CA . LYS A 1 89 ? -8.369 7.905 15.940 1.00 92.69 89 LYS A CA 1
ATOM 696 C C . LYS A 1 89 ? -8.386 6.714 14.992 1.00 92.69 89 LYS A C 1
ATOM 698 O O . LYS A 1 89 ? -8.575 6.960 13.816 1.00 92.69 89 LYS A O 1
ATOM 703 N N . ALA A 1 90 ? -8.234 5.506 15.545 1.00 93.06 90 ALA A N 1
ATOM 704 C CA . ALA A 1 90 ? -8.381 4.231 14.860 1.00 93.06 90 ALA A CA 1
ATOM 705 C C . ALA A 1 90 ? -9.445 3.373 15.532 1.00 93.06 90 ALA A C 1
ATOM 707 O O . ALA A 1 90 ? -9.436 3.210 16.758 1.00 93.06 90 ALA A O 1
ATOM 708 N N . GLU A 1 91 ? -10.338 2.804 14.730 1.00 88.88 91 GLU A N 1
ATOM 709 C CA . GLU A 1 91 ? -11.337 1.838 15.170 1.00 88.88 91 GLU A CA 1
ATOM 710 C C . GLU A 1 91 ? -11.543 0.757 14.110 1.00 88.88 91 GLU A C 1
ATOM 712 O O . GLU A 1 91 ? -11.482 1.014 12.913 1.00 88.88 91 GLU A O 1
ATOM 717 N N . LEU A 1 92 ? -11.798 -0.474 14.555 1.00 83.94 92 LEU A N 1
ATOM 718 C CA . LEU A 1 92 ? -12.180 -1.534 13.631 1.00 83.94 92 LEU A CA 1
ATOM 719 C C . LEU A 1 92 ? -13.616 -1.299 13.137 1.00 83.94 92 LEU A C 1
ATOM 721 O O . LEU A 1 92 ? -14.488 -0.954 13.947 1.00 83.94 92 LEU A O 1
ATOM 725 N N . PRO A 1 93 ? -13.904 -1.553 11.849 1.00 83.75 93 PRO A N 1
ATOM 726 C CA . PRO A 1 93 ? -15.255 -1.437 11.327 1.00 83.75 93 PRO A CA 1
ATOM 727 C C . PRO A 1 93 ? -16.191 -2.426 12.031 1.00 83.75 93 PRO A C 1
ATOM 729 O O . PRO A 1 93 ? -15.847 -3.580 12.302 1.00 83.75 93 PRO A O 1
ATOM 732 N N . LYS A 1 94 ? -17.422 -1.989 12.316 1.00 88.62 94 LYS A N 1
ATOM 733 C CA . LYS A 1 94 ? -18.453 -2.868 12.881 1.00 88.62 94 LYS A CA 1
ATOM 734 C C . LYS A 1 94 ? -18.987 -3.798 11.798 1.00 88.62 94 LYS A C 1
ATOM 736 O O . LYS A 1 94 ? -19.756 -3.383 10.935 1.00 88.62 94 LYS A O 1
ATOM 741 N N . VAL A 1 95 ? -18.625 -5.072 11.881 1.00 89.19 95 VAL A N 1
ATOM 742 C CA . VAL A 1 95 ? -19.133 -6.111 10.980 1.00 89.19 95 VAL A CA 1
ATOM 743 C C . VAL A 1 95 ? -20.451 -6.656 11.536 1.00 89.19 95 VAL A C 1
ATOM 745 O O . VAL A 1 95 ? -20.465 -7.380 12.527 1.00 89.19 95 VAL A O 1
ATOM 748 N N . ILE A 1 96 ? -21.573 -6.287 10.910 1.00 93.06 96 ILE A N 1
ATOM 749 C CA . ILE A 1 96 ? -22.933 -6.703 11.311 1.00 93.06 96 ILE A CA 1
ATOM 750 C C . ILE A 1 96 ? -23.488 -7.708 10.292 1.00 93.06 96 ILE A C 1
ATOM 752 O O . ILE A 1 96 ? -24.583 -7.554 9.756 1.00 93.06 96 ILE A O 1
ATOM 756 N N . ILE A 1 97 ? -22.697 -8.729 9.974 1.00 92.81 97 ILE A N 1
ATOM 757 C CA . ILE A 1 97 ? -23.122 -9.850 9.133 1.00 92.81 97 ILE A CA 1
ATOM 758 C C . ILE A 1 97 ? -22.810 -11.159 9.849 1.00 92.81 97 ILE A C 1
ATOM 760 O O . ILE A 1 97 ? -21.853 -11.247 10.618 1.00 92.81 97 ILE A O 1
ATOM 764 N N . GLN A 1 98 ? -23.644 -12.171 9.617 1.00 90.50 98 GLN A N 1
ATOM 765 C CA . GLN A 1 98 ? -23.368 -13.521 10.097 1.00 90.50 98 GLN A CA 1
ATOM 766 C C . GLN A 1 98 ? -22.100 -14.046 9.402 1.00 90.50 98 GLN A C 1
ATOM 768 O O . GLN A 1 98 ? -21.950 -13.818 8.196 1.00 90.50 98 GLN A O 1
ATOM 773 N N . PRO A 1 99 ? -21.199 -14.737 10.123 1.00 87.19 99 PRO A N 1
ATOM 774 C CA . PRO A 1 99 ? -20.098 -15.456 9.498 1.00 87.19 99 PRO A CA 1
ATOM 775 C C . PRO A 1 99 ? -20.615 -16.412 8.419 1.00 87.19 99 PRO A C 1
ATOM 777 O O . PRO A 1 99 ? -21.729 -16.929 8.515 1.00 87.19 99 PRO A O 1
ATOM 780 N N . PHE A 1 100 ? -19.807 -16.648 7.388 1.00 85.62 100 PHE A N 1
ATOM 781 C CA . PHE A 1 100 ? -20.128 -17.667 6.395 1.00 85.62 100 PHE A CA 1
ATOM 782 C C . PHE A 1 100 ? -20.092 -19.051 7.068 1.00 85.62 100 PHE A C 1
ATOM 784 O O . PHE A 1 100 ? -19.131 -19.347 7.780 1.00 85.62 100 PHE A O 1
ATOM 791 N N . ASN A 1 101 ? -21.147 -19.851 6.875 1.00 60.88 101 ASN A N 1
ATOM 792 C CA . ASN A 1 101 ? -21.262 -21.217 7.404 1.00 60.88 101 ASN A CA 1
ATOM 793 C C . ASN A 1 101 ? -20.443 -22.221 6.592 1.00 60.88 101 ASN A C 1
ATOM 795 O O . ASN A 1 101 ? -20.433 -22.097 5.346 1.00 60.88 101 ASN A O 1
#

pLDDT: mean 89.38, std 7.57, range [51.28, 98.06]

Sequence (101 aa):
KDGKFIKPFIELSDLGPLSQPLHSSQYPSLPEVYVQNASLEIAHTRVVYKDSNISGAKVIPFITENDEGIDVNVEEDWALAKIMINNKKAELPKVIIQPFN

Radius of gyration: 20.25 Å; chains: 1; bounding box: 56×45×43 Å

Organism: NCBI:txid408172

Secondary structure (DSSP, 8-state):
---PPPPPSS-TT-B-TTS-BGGGS-GGGSPP-----SS-----THIIIIISSSS-S--------TTTT----SHHHHHHHHHHHHTTS-------SPPP-